Protein AF-A0A644YPQ9-F1 (afdb_monomer_lite)

InterPro domains:
  IPR017850 Alkaline-phosphatase-like, core domain superfamily [SSF53649] (5-82)

Secondary structure (DSSP, 8-state):
-TTT-TT--EEEE-SS--SS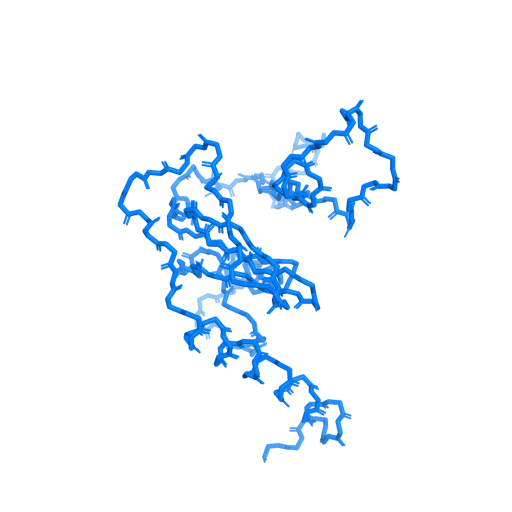-SSSS--HHHHH---EEEESTT--TTSS-TT-B--GGGHHHHHHHHHSPTT-----SS--GGGT-BEEE-SSEEEESSEEEESSSS-EEE-TT--TT-PPPPHHHHHHHHHHHHHHHHHHHHHTT--

Foldseek 3Di:
DCVVPQADKDWDKDPWFDPDDPDPDDDPCSGTDIDTDIDHPPDDPPQQPLFFDEDPQQVVQQVCVVPPDPPDDDDGLFHHSSVNHAWYDDPFWIDGSFWIDGLVDPDIDGDPPRDPPDDDDDNVVVVVSVCSSVVVVVCCVVPPPDD

Sequence (147 aa):
MQKKYPDSLFAITGDHADRVNIEPNPSLFERYAVPFILYGKGITKSLIPDSAAGTHLSITPTLIELIAPKDFEYYSLSASLTRGHDMGANHELWITAGSIGKLDTPASEQLPDSKTSYSAPGRETIQQYIDSIRALSWWRIKNGQSI

pLDDT: mean 91.4, std 6.48, range [59.25, 98.19]

Organism: NCBI:txid1076179

Structure (mmCIF, N/CA/C/O backbone):
data_AF-A0A644YPQ9-F1
#
_entry.id   AF-A0A644YPQ9-F1
#
loop_
_atom_site.group_PDB
_atom_site.id
_atom_site.type_symbol
_atom_site.label_atom_id
_atom_site.label_alt_id
_atom_site.label_comp_id
_atom_site.label_asym_id
_atom_site.label_entity_id
_atom_site.label_seq_id
_atom_site.pdbx_PDB_ins_code
_atom_site.Cartn_x
_atom_site.Cartn_y
_atom_site.Cartn_z
_atom_site.occupancy
_atom_site.B_iso_or_equiv
_atom_site.auth_seq_id
_atom_site.auth_comp_id
_atom_site.auth_asym_id
_atom_site.auth_atom_id
_atom_site.pdbx_PDB_model_num
ATOM 1 N N . MET A 1 1 ? -4.895 19.248 15.847 1.00 81.88 1 MET A N 1
ATOM 2 C CA . MET A 1 1 ? -5.847 18.170 15.496 1.00 81.88 1 MET A CA 1
ATOM 3 C C . MET A 1 1 ? -5.911 17.082 16.555 1.00 81.88 1 MET A C 1
ATOM 5 O O . MET A 1 1 ? -6.963 16.953 17.157 1.00 81.88 1 MET A O 1
ATOM 9 N N . GLN A 1 2 ? -4.814 16.392 16.882 1.00 84.75 2 GLN A N 1
ATOM 10 C CA . GLN A 1 2 ? -4.813 15.334 17.908 1.00 84.75 2 GLN A CA 1
ATOM 11 C C . GLN A 1 2 ? -5.414 15.751 19.263 1.00 84.75 2 GLN A C 1
ATOM 13 O O . GLN A 1 2 ? -6.276 15.062 19.780 1.00 84.75 2 GLN A O 1
ATOM 18 N N . LYS A 1 3 ? -5.037 16.917 19.815 1.00 90.31 3 LYS A N 1
ATOM 19 C CA . LYS A 1 3 ? -5.611 17.411 21.087 1.00 90.31 3 LYS A CA 1
ATOM 20 C C . LYS A 1 3 ? -7.137 17.583 21.052 1.00 90.31 3 LYS A C 1
ATOM 22 O O . LYS A 1 3 ? -7.778 17.489 22.086 1.00 90.31 3 LYS A O 1
ATOM 27 N N . LYS A 1 4 ? -7.703 17.867 19.872 1.00 95.69 4 LYS A N 1
ATOM 28 C CA . LYS A 1 4 ? -9.148 18.048 19.672 1.00 95.69 4 LYS A CA 1
ATOM 29 C C . LYS A 1 4 ? -9.865 16.710 19.462 1.00 95.69 4 LYS A C 1
ATOM 31 O O . LYS A 1 4 ? -11.033 16.600 19.807 1.00 95.69 4 LYS A O 1
ATOM 36 N N . TYR A 1 5 ? -9.162 15.719 18.914 1.00 95.00 5 TYR A N 1
ATOM 37 C CA . TYR A 1 5 ? -9.690 14.394 18.596 1.00 95.00 5 TYR A CA 1
ATOM 38 C C . TYR A 1 5 ? -8.718 13.306 19.088 1.00 95.00 5 TYR A C 1
ATOM 40 O O . TYR A 1 5 ? -7.999 12.707 18.284 1.00 95.00 5 TYR A O 1
ATOM 48 N N . PRO A 1 6 ? -8.630 13.092 20.413 1.00 93.69 6 PRO A N 1
ATOM 49 C CA . PRO A 1 6 ? -7.614 12.223 21.009 1.00 93.69 6 PRO A CA 1
ATOM 50 C C . PRO A 1 6 ? -7.802 10.735 20.677 1.00 93.69 6 PRO A C 1
ATOM 52 O O . PRO A 1 6 ? -6.823 9.991 20.680 1.00 93.69 6 PRO A O 1
ATOM 55 N N . ASP A 1 7 ? -9.029 10.318 20.355 1.00 93.75 7 ASP A N 1
ATOM 56 C CA . ASP A 1 7 ? -9.370 8.932 20.011 1.00 93.75 7 ASP A CA 1
ATOM 57 C C . ASP A 1 7 ? -9.504 8.698 18.494 1.00 93.75 7 ASP A C 1
ATOM 59 O O . ASP A 1 7 ? -9.920 7.626 18.064 1.00 93.75 7 ASP A O 1
ATOM 63 N N . SER A 1 8 ? -9.154 9.682 17.656 1.00 95.19 8 SER A N 1
ATOM 64 C CA . SER A 1 8 ? -9.175 9.510 16.200 1.00 95.19 8 SER A CA 1
ATOM 65 C C . SER A 1 8 ? -7.888 8.878 15.670 1.00 95.19 8 SER A C 1
ATOM 67 O O . SER A 1 8 ? -6.780 9.239 16.075 1.00 95.19 8 SER A O 1
ATOM 69 N N . LEU A 1 9 ? -8.052 7.987 14.690 1.00 95.69 9 LEU A N 1
ATOM 70 C CA . LEU A 1 9 ? -6.995 7.583 13.772 1.00 95.69 9 LEU A CA 1
ATOM 71 C C . LEU A 1 9 ? -6.885 8.623 12.652 1.00 95.69 9 LEU A C 1
ATOM 73 O O . LEU A 1 9 ? -7.870 8.947 11.991 1.00 95.69 9 LEU A O 1
ATOM 77 N N . PHE A 1 10 ? -5.680 9.128 12.428 1.00 96.12 10 PHE A N 1
ATOM 78 C CA . PHE A 1 10 ? -5.341 9.980 11.299 1.00 96.12 10 PHE A CA 1
ATOM 79 C C . PHE A 1 10 ? -4.560 9.148 10.283 1.00 96.12 10 PHE A C 1
ATOM 81 O O . PHE A 1 10 ? -3.514 8.587 10.609 1.00 96.12 10 PHE A O 1
ATOM 88 N N . ALA A 1 11 ? -5.069 9.095 9.056 1.00 96.62 11 ALA A N 1
ATOM 89 C CA . ALA A 1 11 ? -4.391 8.520 7.905 1.00 96.62 11 ALA A CA 1
ATOM 90 C C . ALA A 1 11 ? -4.168 9.636 6.886 1.00 96.62 11 ALA A C 1
ATOM 92 O O . ALA A 1 11 ? -5.121 10.288 6.458 1.00 96.62 11 ALA A O 1
ATOM 93 N N . ILE A 1 12 ? -2.909 9.901 6.555 1.00 97.00 12 ILE A N 1
ATOM 94 C CA . ILE A 1 12 ? -2.509 11.015 5.694 1.00 97.00 12 ILE A CA 1
ATOM 95 C C . ILE A 1 12 ? -1.760 10.430 4.508 1.00 97.00 12 ILE A C 1
ATOM 97 O O . ILE A 1 12 ? -0.799 9.684 4.693 1.00 97.00 12 ILE A O 1
ATOM 101 N N . THR A 1 13 ? -2.193 10.765 3.298 1.00 97.62 13 THR A N 1
ATOM 102 C CA . THR A 1 13 ? -1.526 10.331 2.074 1.00 97.62 13 THR A CA 1
ATOM 103 C C . THR A 1 13 ? -1.633 11.378 0.977 1.00 97.62 13 THR A C 1
ATOM 105 O O . THR A 1 13 ? -2.531 12.219 1.021 1.00 97.62 13 THR A O 1
ATOM 108 N N . GLY A 1 14 ? -0.707 11.334 0.020 1.00 95.81 14 GLY A N 1
ATOM 109 C CA . GLY A 1 14 ? -0.882 12.015 -1.263 1.00 95.81 14 GLY A CA 1
ATOM 110 C C . GLY A 1 14 ? -1.812 11.204 -2.163 1.00 95.81 14 GLY A C 1
ATOM 111 O O . GLY A 1 14 ? -1.849 9.978 -2.075 1.00 95.81 14 GLY A O 1
ATOM 112 N N . ASP A 1 15 ? -2.573 11.866 -3.024 1.00 93.94 15 ASP A N 1
ATOM 113 C CA . ASP A 1 15 ? -3.432 11.208 -4.011 1.00 93.94 15 ASP A CA 1
ATOM 114 C C . ASP A 1 15 ? -2.625 10.706 -5.214 1.00 93.94 15 ASP A C 1
ATOM 116 O O . ASP A 1 15 ? -2.808 9.569 -5.652 1.00 93.94 15 ASP A O 1
ATOM 120 N N . HIS A 1 16 ? -1.690 11.515 -5.709 1.00 93.06 16 HIS A N 1
ATOM 121 C CA . HIS A 1 16 ? -0.769 11.151 -6.779 1.00 93.06 16 HIS A CA 1
ATOM 122 C C . HIS A 1 16 ? 0.531 11.969 -6.725 1.00 93.06 16 HIS A C 1
ATOM 124 O O . HIS A 1 16 ? 0.638 12.969 -6.017 1.00 93.06 16 HIS A O 1
ATOM 130 N N . ALA A 1 17 ? 1.527 11.544 -7.504 1.00 89.06 17 ALA A N 1
ATOM 131 C CA . ALA A 1 17 ? 2.736 12.324 -7.740 1.00 89.06 17 ALA A CA 1
ATOM 132 C C . ALA A 1 17 ? 2.453 13.610 -8.530 1.00 89.06 17 ALA A C 1
ATOM 134 O O . ALA A 1 17 ? 1.513 13.665 -9.330 1.00 89.06 17 ALA A O 1
ATOM 135 N N . ASP A 1 18 ? 3.277 14.636 -8.330 1.00 82.31 18 ASP A N 1
ATOM 136 C CA . ASP A 1 18 ? 3.188 15.869 -9.112 1.00 82.31 18 ASP A CA 1
ATOM 137 C C . ASP A 1 18 ? 3.610 15.631 -10.578 1.00 82.31 18 ASP A C 1
ATOM 139 O O . ASP A 1 18 ? 4.251 14.640 -10.935 1.00 82.31 18 ASP A O 1
ATOM 143 N N . ARG A 1 19 ? 3.226 16.551 -11.460 1.00 80.69 19 ARG A N 1
ATOM 144 C CA . ARG A 1 19 ? 3.555 16.543 -12.889 1.00 80.69 19 ARG A CA 1
ATOM 145 C C . ARG A 1 19 ? 4.883 17.232 -13.196 1.00 80.69 19 ARG A C 1
ATOM 147 O O . ARG A 1 19 ? 5.322 17.189 -14.345 1.00 80.69 19 ARG A O 1
ATOM 154 N N . VAL A 1 20 ? 5.499 17.874 -12.204 1.00 84.06 20 VAL A N 1
ATOM 155 C CA . VAL A 1 20 ? 6.772 18.588 -12.331 1.00 84.06 20 VAL A CA 1
ATOM 156 C C . VAL A 1 20 ? 7.823 17.893 -11.479 1.00 84.06 20 VAL A C 1
ATOM 158 O O . VAL A 1 20 ? 7.608 17.642 -10.297 1.00 84.06 20 VAL A O 1
ATOM 161 N N . ASN A 1 21 ? 8.976 17.603 -12.077 1.00 84.06 21 ASN A N 1
ATOM 162 C CA . ASN A 1 21 ? 10.114 17.091 -11.329 1.00 84.06 21 ASN A CA 1
ATOM 163 C C . ASN A 1 21 ? 10.930 18.270 -10.778 1.00 84.06 21 ASN A C 1
ATOM 165 O O . ASN A 1 21 ? 11.191 19.230 -11.504 1.00 84.06 21 ASN A O 1
ATOM 169 N N . ILE A 1 22 ? 11.349 18.182 -9.513 1.00 83.38 22 ILE A N 1
ATOM 170 C CA . ILE A 1 22 ? 12.298 19.137 -8.918 1.00 83.38 22 ILE A CA 1
ATOM 171 C C . ILE A 1 22 ? 13.694 18.918 -9.522 1.00 83.38 22 ILE A C 1
ATOM 173 O O . ILE A 1 22 ? 14.339 19.868 -9.955 1.00 83.38 22 ILE A O 1
ATOM 177 N N . GLU A 1 23 ? 14.122 17.656 -9.597 1.00 87.50 23 GLU A N 1
ATOM 178 C CA . GLU A 1 23 ? 15.367 17.235 -10.245 1.00 87.50 23 GLU A CA 1
ATOM 179 C C . GLU A 1 23 ? 15.130 16.858 -11.719 1.00 87.50 23 GLU A C 1
ATOM 181 O O . GLU A 1 23 ? 14.049 16.369 -12.054 1.00 87.50 23 GLU A O 1
ATOM 186 N N . PRO A 1 24 ? 16.112 17.009 -12.628 1.00 88.56 24 PRO A N 1
ATOM 187 C CA . PRO A 1 24 ? 15.931 16.649 -14.037 1.00 88.56 24 PRO A CA 1
ATOM 188 C C . PRO A 1 24 ? 15.624 15.161 -14.262 1.00 88.56 24 PRO A C 1
ATOM 190 O O . PRO A 1 24 ? 14.820 14.822 -15.128 1.00 88.56 24 PRO A O 1
ATOM 193 N N . ASN A 1 25 ? 16.255 14.280 -13.478 1.00 89.94 25 ASN A N 1
ATOM 194 C CA . ASN A 1 25 ? 16.142 12.825 -13.595 1.00 89.94 25 ASN A CA 1
ATOM 195 C C . ASN A 1 25 ? 15.978 12.189 -12.201 1.00 89.94 25 ASN A C 1
ATOM 197 O O . ASN A 1 25 ? 16.936 11.604 -11.694 1.00 89.94 25 ASN A O 1
ATOM 201 N N . PRO A 1 26 ? 14.811 12.341 -11.549 1.00 92.31 26 PRO A N 1
ATOM 202 C CA . PRO A 1 26 ? 14.564 11.715 -10.254 1.00 92.31 26 PRO A CA 1
ATOM 203 C C . PRO A 1 26 ? 14.465 10.193 -10.405 1.00 92.31 26 PRO A C 1
ATOM 205 O O . PRO A 1 26 ? 14.048 9.695 -11.458 1.00 92.31 26 PRO A O 1
ATOM 208 N N . SER A 1 27 ? 14.781 9.462 -9.337 1.00 93.06 27 SER A N 1
ATOM 209 C CA . SER A 1 27 ? 14.470 8.029 -9.256 1.00 93.06 27 SER A CA 1
ATOM 210 C C . SER A 1 27 ? 12.959 7.784 -9.355 1.00 93.06 27 SER A C 1
ATOM 212 O O . SER A 1 27 ? 12.139 8.672 -9.090 1.00 93.06 27 SER A O 1
ATOM 214 N N . LEU A 1 28 ? 12.552 6.560 -9.694 1.00 93.88 28 LEU A N 1
ATOM 215 C CA . LEU A 1 28 ? 11.144 6.157 -9.686 1.00 93.88 28 LEU A CA 1
ATOM 216 C C . LEU A 1 28 ? 10.503 6.387 -8.314 1.00 93.88 28 LEU A C 1
ATOM 218 O O . LEU A 1 28 ? 9.353 6.818 -8.246 1.00 93.88 28 LEU A O 1
ATOM 222 N N . PHE A 1 29 ? 11.231 6.120 -7.226 1.00 93.56 29 PHE A N 1
ATOM 223 C CA . PHE A 1 29 ? 10.705 6.316 -5.878 1.00 93.56 29 PHE A CA 1
ATOM 224 C C . PHE A 1 29 ? 10.452 7.797 -5.587 1.00 93.56 29 PHE A C 1
ATOM 226 O O . PHE A 1 29 ? 9.342 8.155 -5.206 1.00 93.56 29 PHE A O 1
ATOM 233 N N . GLU A 1 30 ? 11.431 8.666 -5.840 1.00 92.06 30 GLU A N 1
ATOM 234 C CA . GLU A 1 30 ? 11.281 10.116 -5.643 1.00 92.06 30 GLU A CA 1
ATOM 235 C C . GLU A 1 30 ? 10.191 10.711 -6.534 1.00 92.06 30 GLU A C 1
ATOM 237 O O . GLU A 1 30 ? 9.502 11.648 -6.133 1.00 92.06 30 GLU A O 1
ATOM 242 N N . ARG A 1 31 ? 10.026 10.169 -7.744 1.00 92.19 31 ARG A N 1
ATOM 243 C CA . ARG A 1 31 ? 9.052 10.671 -8.706 1.00 92.19 31 ARG A CA 1
ATOM 244 C C . ARG A 1 31 ? 7.627 10.244 -8.399 1.00 92.19 31 ARG A C 1
ATOM 246 O O . ARG A 1 31 ? 6.722 11.031 -8.639 1.00 92.19 31 ARG A O 1
ATOM 253 N N . TYR A 1 32 ? 7.410 9.006 -7.960 1.00 92.88 32 TYR A N 1
ATOM 254 C CA . TYR A 1 32 ? 6.072 8.407 -7.943 1.00 92.88 32 TYR A CA 1
ATOM 255 C C . TYR A 1 32 ? 5.553 8.032 -6.556 1.00 92.88 32 TYR A C 1
ATOM 257 O O . TYR A 1 32 ? 4.340 7.859 -6.402 1.00 92.88 32 TYR A O 1
ATOM 265 N N . ALA A 1 33 ? 6.422 7.876 -5.556 1.00 93.06 33 ALA A N 1
ATOM 266 C CA . ALA A 1 33 ? 5.972 7.528 -4.219 1.00 93.06 33 ALA A CA 1
ATOM 267 C C . ALA A 1 33 ? 5.241 8.708 -3.570 1.00 93.06 33 ALA A C 1
ATOM 269 O O . ALA A 1 33 ? 5.653 9.863 -3.658 1.00 93.06 33 ALA A O 1
ATOM 270 N N . VAL A 1 34 ? 4.158 8.395 -2.867 1.00 94.56 34 VAL A N 1
ATOM 271 C CA . VAL A 1 34 ? 3.440 9.338 -2.010 1.00 94.56 34 VAL A CA 1
ATOM 272 C C . VAL A 1 34 ? 3.546 8.862 -0.566 1.00 94.56 34 VAL A C 1
ATOM 274 O O . VAL A 1 34 ? 3.586 7.651 -0.323 1.00 94.56 34 VAL A O 1
ATOM 277 N N . PRO A 1 35 ? 3.590 9.771 0.420 1.00 94.56 35 PRO A N 1
ATOM 278 C CA . PRO A 1 35 ? 3.642 9.359 1.813 1.00 94.56 35 PRO A CA 1
ATOM 279 C C . PRO A 1 35 ? 2.359 8.615 2.194 1.00 94.56 35 PRO A C 1
ATOM 281 O O . PRO A 1 35 ? 1.272 8.943 1.719 1.00 94.56 35 PRO A O 1
ATOM 284 N N . PHE A 1 36 ? 2.472 7.656 3.108 1.00 96.31 36 PHE A N 1
ATOM 285 C CA . PHE A 1 36 ? 1.340 7.120 3.856 1.00 96.31 36 PHE A CA 1
ATOM 286 C C . PHE A 1 36 ? 1.695 7.134 5.339 1.00 96.31 36 PHE A C 1
ATOM 288 O O . PHE A 1 36 ? 2.565 6.395 5.794 1.00 96.31 36 PHE A O 1
ATOM 295 N N . ILE A 1 37 ? 1.057 8.030 6.086 1.00 96.50 37 ILE A N 1
ATOM 296 C CA . ILE A 1 37 ? 1.357 8.279 7.495 1.00 96.50 37 ILE A CA 1
ATOM 297 C C . ILE A 1 37 ? 0.135 7.894 8.319 1.00 96.50 37 ILE A C 1
ATOM 299 O O . ILE A 1 37 ? -0.949 8.454 8.139 1.00 96.50 37 ILE A O 1
ATOM 303 N N . LEU A 1 38 ? 0.336 6.970 9.258 1.00 96.81 38 LEU A N 1
ATOM 304 C CA . LEU A 1 38 ? -0.631 6.634 10.295 1.00 96.81 38 LEU A CA 1
ATOM 305 C C . LEU A 1 38 ? -0.246 7.318 11.600 1.00 96.81 38 LEU A C 1
ATOM 307 O O . LEU A 1 38 ? 0.905 7.268 12.037 1.00 96.81 38 LEU A O 1
ATOM 311 N N . TYR A 1 39 ? -1.224 7.943 12.243 1.00 95.62 39 TYR A N 1
ATOM 312 C CA . TYR A 1 39 ? -1.016 8.636 13.501 1.00 95.62 39 TYR A CA 1
ATOM 313 C C . TYR A 1 39 ? -2.254 8.549 14.386 1.00 95.62 39 TYR A C 1
ATOM 315 O O . TYR A 1 39 ? -3.372 8.761 13.930 1.00 95.62 39 TYR A O 1
ATOM 323 N N . GLY A 1 40 ? -2.068 8.271 15.672 1.00 94.62 40 GLY A N 1
ATOM 324 C CA . GLY A 1 40 ? -3.173 8.154 16.617 1.00 94.62 40 GLY A CA 1
ATOM 325 C C . GLY A 1 40 ? -2.797 7.325 17.835 1.00 94.62 40 GLY A C 1
ATOM 326 O O . GLY A 1 40 ? -1.671 6.838 17.964 1.00 94.62 40 GLY A O 1
ATOM 327 N N . LYS A 1 41 ? -3.752 7.169 18.747 1.00 92.62 41 LYS A N 1
ATOM 328 C CA . LYS A 1 41 ? -3.607 6.308 19.923 1.00 92.62 41 LYS A CA 1
ATOM 329 C C . LYS A 1 41 ? -3.414 4.851 19.485 1.00 92.62 41 LYS A C 1
ATOM 331 O O . LYS A 1 41 ? -4.159 4.359 18.650 1.00 92.62 41 LYS A O 1
ATOM 336 N N . GLY A 1 42 ? -2.416 4.172 20.050 1.00 92.25 42 GLY A N 1
ATOM 337 C CA . GLY A 1 42 ? -2.115 2.766 19.741 1.00 92.25 42 GLY A CA 1
ATOM 338 C C . GLY A 1 42 ? -1.280 2.533 18.476 1.00 92.25 42 GLY A C 1
ATOM 339 O O . GLY A 1 42 ? -0.837 1.411 18.258 1.00 92.25 42 GLY A O 1
ATOM 340 N N . ILE A 1 43 ? -0.999 3.569 17.677 1.00 96.06 43 ILE A N 1
ATOM 341 C CA . ILE A 1 43 ? -0.106 3.454 16.519 1.00 96.06 43 ILE A CA 1
ATOM 342 C C . ILE A 1 43 ? 1.351 3.452 16.992 1.00 96.06 43 ILE A C 1
ATOM 344 O O . ILE A 1 43 ? 1.803 4.387 17.655 1.00 96.06 43 ILE A O 1
ATOM 348 N N . THR A 1 44 ? 2.095 2.402 16.644 1.00 96.12 44 THR A N 1
ATOM 349 C CA . THR A 1 44 ? 3.517 2.235 16.978 1.00 96.12 44 THR A CA 1
ATOM 350 C C . THR A 1 44 ? 4.359 2.110 15.710 1.00 96.12 44 THR A C 1
ATOM 352 O O . THR A 1 44 ? 3.851 1.779 14.642 1.00 96.12 44 THR A O 1
ATOM 355 N N . LYS A 1 45 ? 5.673 2.349 15.816 1.00 91.50 45 LYS A N 1
ATOM 356 C CA . LYS A 1 45 ? 6.592 2.231 14.669 1.00 91.50 45 LYS A CA 1
ATOM 357 C C . LYS A 1 45 ? 6.654 0.818 14.082 1.00 91.50 45 LYS A C 1
ATOM 359 O O . LYS A 1 45 ? 6.924 0.678 12.904 1.00 91.50 45 LYS A O 1
ATOM 364 N N . SER A 1 46 ? 6.401 -0.207 14.895 1.00 94.06 46 SER A N 1
ATOM 365 C CA . SER A 1 46 ? 6.434 -1.614 14.483 1.00 94.06 46 SER A CA 1
ATOM 366 C C . SER A 1 46 ? 5.096 -2.124 13.943 1.00 94.06 46 SER A C 1
ATOM 368 O O . SER A 1 46 ? 4.969 -3.316 13.681 1.00 94.06 46 SER A O 1
ATOM 370 N N . LEU A 1 47 ? 4.074 -1.264 13.862 1.00 95.56 47 LEU A N 1
ATOM 371 C CA . LEU A 1 47 ? 2.726 -1.646 13.438 1.00 95.56 47 LEU A CA 1
ATOM 372 C C . LEU A 1 47 ? 2.690 -2.112 11.978 1.00 95.56 47 LEU A C 1
ATOM 374 O O . LEU A 1 47 ? 1.948 -3.029 11.638 1.00 95.56 47 LEU A O 1
ATOM 378 N N . ILE A 1 48 ? 3.485 -1.462 11.129 1.00 95.31 48 ILE A N 1
ATOM 379 C CA . ILE A 1 48 ? 3.733 -1.876 9.752 1.00 95.31 48 ILE A CA 1
ATOM 380 C C . ILE A 1 48 ? 5.141 -2.485 9.727 1.00 95.31 48 ILE A C 1
ATOM 382 O O . ILE A 1 48 ? 6.083 -1.794 10.119 1.00 95.31 48 ILE A O 1
ATOM 386 N N . PRO A 1 49 ? 5.308 -3.754 9.318 1.00 93.62 49 PRO A N 1
ATOM 387 C CA . PRO A 1 49 ? 6.627 -4.368 9.205 1.00 93.62 49 PRO A CA 1
ATOM 388 C C . PRO A 1 49 ? 7.511 -3.651 8.178 1.00 93.62 49 PRO A C 1
ATOM 390 O O . PRO A 1 49 ? 7.022 -3.232 7.135 1.00 93.62 49 PRO A O 1
ATOM 393 N N . ASP A 1 50 ? 8.827 -3.613 8.406 1.00 91.25 50 ASP A N 1
ATOM 394 C CA . ASP A 1 50 ? 9.794 -3.024 7.458 1.00 91.25 50 ASP A CA 1
ATOM 395 C C . ASP A 1 50 ? 9.806 -3.719 6.083 1.00 91.25 50 ASP A C 1
ATOM 397 O O . ASP A 1 50 ? 10.275 -3.151 5.102 1.00 91.25 50 ASP A O 1
ATOM 401 N N . SER A 1 51 ? 9.316 -4.961 6.008 1.00 91.31 51 SER A N 1
ATOM 402 C CA . SER A 1 51 ? 9.162 -5.704 4.754 1.00 91.31 51 SER A CA 1
ATOM 403 C C . SER A 1 51 ? 7.902 -5.329 3.978 1.00 91.31 51 SER A C 1
ATOM 405 O O . SER A 1 51 ? 7.699 -5.849 2.883 1.00 91.31 51 SER A O 1
ATOM 407 N N . ALA A 1 52 ? 7.028 -4.496 4.547 1.00 94.38 52 ALA A N 1
ATOM 408 C CA . ALA A 1 52 ? 5.758 -4.184 3.930 1.00 94.38 52 ALA A CA 1
ATOM 409 C C . ALA A 1 52 ? 5.913 -3.165 2.795 1.00 94.38 52 ALA A C 1
ATOM 411 O O . ALA A 1 52 ? 6.639 -2.179 2.904 1.00 94.38 52 ALA A O 1
ATOM 412 N N . ALA A 1 53 ? 5.168 -3.381 1.719 1.00 94.75 53 ALA A N 1
ATOM 413 C CA . ALA A 1 53 ? 5.028 -2.464 0.603 1.00 94.75 53 ALA A CA 1
ATOM 414 C C . ALA A 1 53 ? 3.633 -2.605 -0.007 1.00 94.75 53 ALA A C 1
ATOM 416 O O . ALA A 1 53 ? 3.027 -3.675 0.006 1.00 94.75 53 ALA A O 1
ATOM 417 N N . GLY A 1 54 ? 3.111 -1.514 -0.557 1.00 95.31 54 GLY A N 1
ATOM 418 C CA . GLY A 1 54 ? 1.764 -1.501 -1.106 1.00 95.31 54 GLY A CA 1
ATOM 419 C C . GLY A 1 54 ? 1.469 -0.254 -1.921 1.00 95.31 54 GLY A C 1
ATOM 420 O O . GLY A 1 54 ? 2.352 0.549 -2.219 1.00 95.31 54 GLY A O 1
ATOM 421 N N . THR A 1 55 ? 0.201 -0.105 -2.286 1.00 95.56 55 THR A N 1
ATOM 422 C CA . THR A 1 55 ? -0.333 1.065 -3.000 1.00 95.56 55 THR A CA 1
ATOM 423 C C . THR A 1 55 ? -1.534 1.625 -2.240 1.00 95.56 55 THR A C 1
ATOM 425 O O . THR A 1 55 ? -1.866 1.154 -1.150 1.00 95.56 55 THR A O 1
ATOM 428 N N . HIS A 1 56 ? -2.259 2.585 -2.820 1.00 96.06 56 HIS A N 1
ATOM 429 C CA . HIS A 1 56 ? -3.546 3.022 -2.266 1.00 96.06 56 HIS A CA 1
ATOM 430 C C . HIS A 1 56 ? -4.547 1.873 -2.065 1.00 96.06 56 HIS A C 1
ATOM 432 O O . HIS A 1 56 ? -5.381 1.958 -1.165 1.00 96.06 56 HIS A O 1
ATOM 438 N N . LEU A 1 57 ? -4.442 0.772 -2.825 1.00 95.31 57 LEU A N 1
ATOM 439 C CA . LEU A 1 57 ? -5.282 -0.418 -2.625 1.00 95.31 57 LEU A CA 1
ATOM 440 C C . LEU A 1 57 ? -5.084 -1.053 -1.243 1.00 95.31 57 LEU A C 1
ATOM 442 O O . LEU A 1 57 ? -6.009 -1.667 -0.716 1.00 95.31 57 LEU A O 1
ATOM 446 N N . SER A 1 58 ? -3.904 -0.888 -0.650 1.00 97.00 58 SER A N 1
ATOM 447 C CA . SER A 1 58 ? -3.552 -1.431 0.662 1.00 97.00 58 SER A CA 1
ATOM 448 C C . SER A 1 58 ? -4.031 -0.540 1.815 1.00 97.00 58 SER A C 1
ATOM 450 O O . SER A 1 58 ? -4.061 -0.989 2.959 1.00 97.00 58 SER A O 1
ATOM 452 N N . ILE A 1 59 ? -4.443 0.709 1.557 1.00 97.62 59 ILE A N 1
ATOM 453 C CA . ILE A 1 59 ? -4.864 1.650 2.610 1.00 97.62 59 ILE A CA 1
ATOM 454 C C . ILE A 1 59 ? -6.165 1.185 3.262 1.00 97.62 59 ILE A C 1
ATOM 456 O O . ILE A 1 59 ? -6.213 1.009 4.474 1.00 97.62 59 ILE A O 1
ATOM 460 N N . THR A 1 60 ? -7.210 0.934 2.476 1.00 97.06 60 THR A N 1
ATOM 461 C CA . THR A 1 60 ? -8.516 0.495 2.995 1.00 97.06 60 THR A CA 1
ATOM 462 C C . THR A 1 60 ? -8.437 -0.767 3.863 1.00 97.06 60 THR A C 1
ATOM 464 O O . THR A 1 60 ? -8.901 -0.705 5.002 1.00 97.06 60 THR A O 1
ATOM 467 N N . PRO A 1 61 ? -7.835 -1.891 3.415 1.00 97.81 61 PRO A N 1
ATOM 468 C CA . PRO A 1 61 ? -7.706 -3.074 4.264 1.00 97.81 61 PRO A CA 1
ATOM 469 C C . PRO A 1 61 ? -6.859 -2.795 5.512 1.00 97.81 61 PRO A C 1
ATOM 471 O O . PRO A 1 61 ? -7.163 -3.331 6.569 1.00 97.81 61 PRO A O 1
ATOM 474 N N . THR A 1 62 ? -5.856 -1.914 5.430 1.00 98.19 62 THR A N 1
ATOM 475 C CA . THR A 1 62 ? -5.079 -1.483 6.603 1.00 98.19 62 THR A CA 1
ATOM 476 C C . THR A 1 62 ? -5.936 -0.740 7.620 1.00 98.19 62 THR A C 1
ATOM 478 O O . THR A 1 62 ? -5.845 -1.010 8.812 1.00 98.19 62 THR A O 1
ATOM 481 N N . LEU A 1 63 ? -6.795 0.176 7.173 1.00 97.81 63 LEU A N 1
ATOM 482 C CA . LEU A 1 63 ? -7.688 0.902 8.073 1.00 97.81 63 LEU A CA 1
ATOM 483 C C . LEU A 1 63 ? -8.718 -0.028 8.713 1.00 97.81 63 LEU A C 1
ATOM 485 O O . LEU A 1 63 ? -8.943 0.089 9.913 1.00 97.81 63 LEU A O 1
ATOM 489 N N . ILE A 1 64 ? -9.292 -0.964 7.949 1.00 97.75 64 ILE A N 1
ATOM 490 C CA . ILE A 1 64 ? -10.226 -1.968 8.479 1.00 97.75 64 ILE A CA 1
ATOM 491 C C . ILE A 1 64 ? -9.548 -2.789 9.579 1.00 97.75 64 ILE A C 1
ATOM 493 O O . ILE A 1 64 ? -10.084 -2.860 10.678 1.00 97.75 64 ILE A O 1
ATOM 497 N N . GLU A 1 65 ? -8.344 -3.316 9.340 1.00 96.62 65 GLU A N 1
ATOM 498 C CA . GLU A 1 65 ? -7.590 -4.082 10.347 1.00 96.62 65 GLU A CA 1
ATOM 499 C C . GLU A 1 65 ? -7.328 -3.313 11.648 1.00 96.62 65 GLU A C 1
ATOM 501 O O . GLU A 1 65 ? -7.200 -3.919 12.708 1.00 96.62 65 GLU A O 1
ATOM 506 N N . LEU A 1 66 ? -7.224 -1.984 11.581 1.00 96.44 66 LEU A N 1
ATOM 507 C CA . LEU A 1 66 ? -6.931 -1.149 12.745 1.00 96.44 66 LEU A CA 1
ATOM 508 C C . LEU A 1 66 ? -8.168 -0.762 13.554 1.00 96.44 66 LEU A C 1
ATOM 510 O O . LEU A 1 66 ? -8.038 -0.486 14.747 1.00 96.44 66 LEU A O 1
ATOM 514 N N . ILE A 1 67 ? -9.337 -0.677 12.917 1.00 95.50 67 ILE A N 1
ATOM 515 C CA . ILE A 1 67 ? -10.544 -0.109 13.541 1.00 95.50 67 ILE A CA 1
ATOM 516 C C . ILE A 1 67 ? -11.680 -1.115 13.698 1.00 95.50 67 ILE A C 1
ATOM 518 O O . ILE A 1 67 ? -12.604 -0.865 14.474 1.00 95.50 67 ILE A O 1
ATOM 522 N N . ALA A 1 68 ? -11.662 -2.210 12.939 1.00 96.81 68 ALA A N 1
ATOM 523 C CA . ALA A 1 68 ? -12.728 -3.190 12.977 1.00 96.81 68 ALA A CA 1
ATOM 524 C C . ALA A 1 68 ? -12.677 -4.006 14.279 1.00 96.81 68 ALA A C 1
ATOM 526 O O . ALA A 1 68 ? -11.603 -4.219 14.849 1.00 96.81 68 ALA A O 1
ATOM 527 N N . PRO A 1 69 ? -13.833 -4.489 14.767 1.00 96.94 69 PRO A N 1
ATOM 528 C CA . PRO A 1 69 ? -13.862 -5.443 15.861 1.00 96.94 69 PRO A CA 1
ATOM 529 C C . PRO A 1 69 ? -13.047 -6.693 15.525 1.00 96.94 69 PRO A C 1
ATOM 531 O O . PRO A 1 69 ? -12.903 -7.075 14.362 1.00 96.94 69 PRO A O 1
ATOM 534 N N . LYS A 1 70 ? -12.562 -7.370 16.567 1.00 95.12 70 LYS A N 1
ATOM 535 C CA . LYS A 1 70 ? -11.965 -8.695 16.417 1.00 95.12 70 LYS A CA 1
ATOM 536 C C . LYS A 1 70 ? -12.932 -9.617 15.655 1.00 95.12 70 LY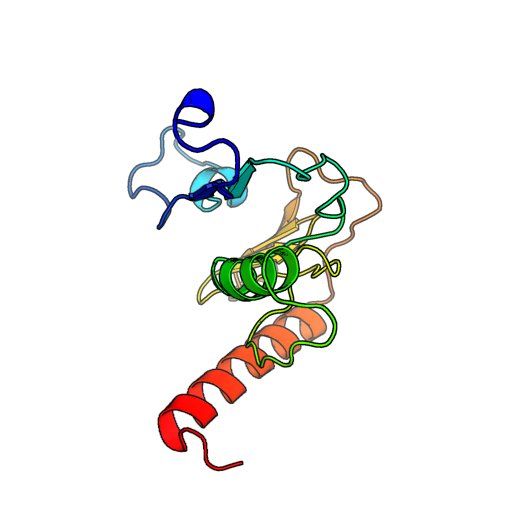S A C 1
ATOM 538 O O . LYS A 1 70 ? -14.135 -9.570 15.897 1.00 95.12 70 LYS A O 1
ATOM 543 N N . ASP A 1 71 ? -12.379 -10.435 14.761 1.00 96.00 71 ASP A N 1
ATOM 544 C CA . ASP A 1 71 ? -13.103 -11.414 13.938 1.00 96.00 71 ASP A CA 1
ATOM 545 C C . ASP A 1 71 ? -14.039 -10.795 12.869 1.00 96.00 71 ASP A C 1
ATOM 547 O O . ASP A 1 71 ? -14.894 -11.480 12.316 1.00 96.00 71 ASP A O 1
ATOM 551 N N . PHE A 1 72 ? -13.870 -9.508 12.529 1.00 97.69 72 PHE A N 1
ATOM 552 C CA . PHE A 1 72 ? -14.571 -8.878 11.405 1.00 97.69 72 PHE A CA 1
ATOM 553 C C . PHE A 1 72 ? -14.077 -9.405 10.047 1.00 97.69 72 PHE A C 1
ATOM 555 O O . PHE A 1 72 ? -12.885 -9.350 9.739 1.00 97.69 72 PHE A O 1
ATOM 562 N N . GLU A 1 73 ? -15.004 -9.862 9.203 1.00 96.00 73 GLU A N 1
ATOM 563 C CA . GLU A 1 73 ? -14.701 -10.350 7.856 1.00 96.00 73 GLU A CA 1
ATOM 564 C C . GLU A 1 73 ? -14.827 -9.244 6.804 1.00 96.00 73 GLU A C 1
ATOM 566 O O . GLU A 1 73 ? -15.814 -8.508 6.747 1.00 96.00 73 GLU A O 1
ATOM 571 N N . TYR A 1 74 ? -13.836 -9.154 5.919 1.00 95.06 74 TYR A N 1
ATOM 572 C CA . TYR A 1 74 ? -13.867 -8.266 4.763 1.00 95.06 74 TYR A CA 1
ATOM 573 C C . TYR A 1 74 ? -13.098 -8.869 3.591 1.00 95.06 74 TYR A C 1
ATOM 575 O O . TYR A 1 74 ? -12.206 -9.701 3.751 1.00 95.06 74 TYR A O 1
ATOM 583 N N . TYR A 1 75 ? -13.429 -8.395 2.394 1.00 91.94 75 TYR A N 1
ATOM 584 C CA . TYR A 1 75 ? -12.764 -8.772 1.155 1.00 91.94 75 TYR A CA 1
ATOM 585 C C . TYR A 1 75 ? -12.023 -7.562 0.597 1.00 91.94 75 TYR A C 1
ATOM 587 O O . TYR A 1 75 ? -12.545 -6.448 0.606 1.00 91.94 75 TYR A O 1
ATOM 595 N N . SER A 1 76 ? -10.812 -7.777 0.093 1.00 92.56 76 SER A N 1
ATOM 596 C CA . SER A 1 76 ? -9.980 -6.720 -0.479 1.00 92.56 76 SER A CA 1
ATOM 597 C C . SER A 1 76 ? -9.166 -7.252 -1.655 1.00 92.56 76 SER A C 1
ATOM 599 O O . SER A 1 76 ? -8.832 -8.433 -1.702 1.00 92.56 76 SER A O 1
ATOM 601 N N . LEU A 1 77 ? -8.848 -6.366 -2.602 1.00 91.38 77 LEU A N 1
ATOM 602 C CA . LEU A 1 77 ? -7.972 -6.664 -3.742 1.00 91.38 77 LEU A CA 1
ATOM 603 C C . LEU A 1 77 ? -6.489 -6.707 -3.347 1.00 91.38 77 LEU A C 1
ATOM 605 O O . LEU A 1 77 ? -5.689 -7.338 -4.026 1.00 91.38 77 LEU A O 1
ATOM 609 N N . SER A 1 78 ? -6.127 -6.019 -2.266 1.00 92.94 78 SER A N 1
ATOM 610 C CA . SER A 1 78 ? -4.777 -5.984 -1.699 1.00 92.94 78 SER A CA 1
ATOM 611 C C . SER A 1 78 ? -4.839 -6.344 -0.216 1.00 92.94 78 SER A C 1
ATOM 613 O O . SER A 1 78 ? -5.873 -6.165 0.437 1.00 92.94 78 SER A O 1
ATOM 615 N N . ALA A 1 79 ? -3.749 -6.879 0.325 1.00 94.44 79 ALA A N 1
ATOM 616 C CA . ALA A 1 79 ? -3.663 -7.184 1.743 1.00 94.44 79 ALA A CA 1
ATOM 617 C C . ALA A 1 79 ? -3.379 -5.918 2.572 1.00 94.44 79 ALA A C 1
ATOM 619 O O . ALA A 1 79 ? -2.906 -4.899 2.070 1.00 94.44 79 ALA A O 1
ATOM 620 N N . SER A 1 80 ? -3.686 -5.992 3.867 1.00 97.31 80 SER A N 1
ATOM 621 C CA . SER A 1 80 ? -3.309 -4.949 4.821 1.00 97.31 80 SER A CA 1
ATOM 622 C C . SER A 1 80 ? -1.788 -4.873 4.980 1.00 97.31 80 SER A C 1
ATOM 624 O O . SER A 1 80 ? -1.119 -5.902 5.099 1.00 97.31 80 SER A O 1
ATOM 626 N N . LEU A 1 81 ? -1.256 -3.656 5.097 1.00 97.69 81 LEU A N 1
ATOM 627 C CA . LEU A 1 81 ? 0.147 -3.410 5.430 1.00 97.69 81 LEU A CA 1
ATOM 628 C C . LEU A 1 81 ? 0.501 -3.927 6.834 1.00 97.69 81 LEU A C 1
ATOM 630 O O . LEU A 1 81 ? 1.622 -4.377 7.050 1.00 97.69 81 LEU A O 1
ATOM 634 N N . THR A 1 82 ? -0.451 -3.955 7.777 1.00 96.31 82 THR A N 1
ATOM 635 C CA . THR A 1 82 ? -0.228 -4.516 9.129 1.00 96.31 82 THR A CA 1
ATOM 636 C C . THR A 1 82 ? -0.051 -6.031 9.126 1.00 96.31 82 THR A C 1
ATOM 638 O O . THR A 1 82 ? 0.523 -6.586 10.057 1.00 96.31 82 THR A O 1
ATOM 641 N N . ARG A 1 83 ? -0.511 -6.709 8.068 1.00 93.94 83 ARG A N 1
ATOM 642 C CA . ARG A 1 83 ? -0.327 -8.153 7.870 1.00 93.94 83 ARG A CA 1
ATOM 643 C C . ARG A 1 83 ? 0.929 -8.483 7.059 1.00 93.94 83 ARG A C 1
ATOM 645 O O . ARG A 1 83 ? 1.094 -9.624 6.643 1.00 93.94 83 ARG A O 1
ATOM 652 N N . GLY A 1 84 ? 1.803 -7.500 6.829 1.00 90.50 84 GLY A N 1
ATOM 653 C CA . GLY A 1 84 ? 3.055 -7.697 6.103 1.00 90.50 84 GLY A CA 1
ATOM 654 C C . GLY A 1 84 ? 2.875 -7.867 4.596 1.00 90.50 84 GLY A C 1
ATOM 655 O O . GLY A 1 84 ? 3.668 -8.573 3.986 1.00 90.50 84 GLY A O 1
ATOM 656 N N . HIS A 1 85 ? 1.850 -7.245 3.996 1.00 93.75 85 HIS A N 1
ATOM 657 C CA . HIS A 1 85 ? 1.758 -7.148 2.538 1.00 93.75 85 HIS A CA 1
ATOM 658 C C . HIS A 1 85 ? 3.054 -6.564 1.976 1.00 93.75 85 HIS A C 1
ATOM 660 O O . HIS A 1 85 ? 3.463 -5.497 2.414 1.00 93.75 85 HIS A O 1
ATOM 666 N N . ASP A 1 86 ? 3.694 -7.255 1.044 1.00 93.06 86 ASP A N 1
ATOM 667 C CA . ASP A 1 86 ? 5.098 -7.061 0.670 1.00 93.06 86 ASP A CA 1
ATOM 668 C C . ASP A 1 86 ? 5.293 -6.579 -0.775 1.00 93.06 86 ASP A C 1
ATOM 670 O O . ASP A 1 86 ? 6.426 -6.360 -1.212 1.00 93.06 86 ASP A O 1
ATOM 674 N N . MET A 1 87 ? 4.200 -6.380 -1.519 1.00 93.69 87 MET A N 1
ATOM 675 C CA . MET A 1 87 ? 4.249 -5.955 -2.912 1.00 93.69 87 MET A CA 1
ATOM 676 C C . MET A 1 87 ? 3.045 -5.101 -3.311 1.00 93.69 87 MET A C 1
ATOM 678 O O . MET A 1 87 ? 1.899 -5.528 -3.225 1.00 93.69 87 MET A O 1
ATOM 682 N N . GLY A 1 88 ? 3.301 -3.919 -3.862 1.00 94.38 88 GLY A N 1
ATOM 683 C CA . GLY A 1 88 ? 2.302 -3.060 -4.491 1.00 94.38 88 GLY A CA 1
ATOM 684 C C . GLY A 1 88 ? 2.447 -3.032 -6.009 1.00 94.38 88 GLY A C 1
ATOM 685 O O . GLY A 1 88 ? 3.554 -3.124 -6.530 1.00 94.38 88 GLY A O 1
ATOM 686 N N . ALA A 1 89 ? 1.341 -2.861 -6.733 1.00 93.75 89 ALA A N 1
ATOM 687 C CA . ALA A 1 89 ? 1.377 -2.574 -8.164 1.00 93.75 89 ALA A CA 1
ATOM 688 C C . ALA A 1 89 ? 0.229 -1.654 -8.591 1.00 93.75 89 ALA A C 1
ATOM 690 O O . ALA A 1 89 ? -0.853 -1.661 -7.997 1.00 93.75 89 ALA A O 1
ATOM 691 N N . ASN A 1 90 ? 0.474 -0.861 -9.631 1.00 90.62 90 ASN A N 1
ATOM 692 C CA . ASN A 1 90 ? -0.537 -0.066 -10.320 1.00 90.62 90 ASN A CA 1
ATOM 693 C C . ASN A 1 90 ? -0.536 -0.395 -11.831 1.00 90.62 90 ASN A C 1
ATOM 695 O O . ASN A 1 90 ? -0.260 -1.527 -12.229 1.00 90.62 90 ASN A O 1
ATOM 699 N N . HIS A 1 91 ? -0.933 0.543 -12.692 1.00 88.06 91 HIS A N 1
ATOM 700 C CA . HIS A 1 91 ? -0.952 0.313 -14.138 1.00 88.06 91 HIS A CA 1
ATOM 701 C C . HIS A 1 91 ? 0.433 0.426 -14.809 1.00 88.06 91 HIS A C 1
ATOM 703 O O . HIS A 1 91 ? 0.600 -0.133 -15.889 1.00 88.06 91 HIS A O 1
ATOM 709 N N . GLU A 1 92 ? 1.403 1.098 -14.179 1.00 91.31 92 GLU A N 1
ATOM 710 C CA . GLU A 1 92 ? 2.737 1.412 -14.723 1.00 91.31 92 GLU A CA 1
ATOM 711 C C . GLU A 1 92 ? 3.889 0.845 -13.874 1.00 91.31 92 GLU A C 1
ATOM 713 O O . GLU A 1 92 ? 4.922 0.464 -14.424 1.00 91.31 92 GLU A O 1
ATOM 718 N N . LEU A 1 93 ? 3.719 0.743 -12.553 1.00 94.31 93 LEU A N 1
ATOM 719 C CA . LEU A 1 93 ? 4.779 0.446 -11.590 1.00 94.31 93 LEU A CA 1
ATOM 720 C C . LEU A 1 93 ?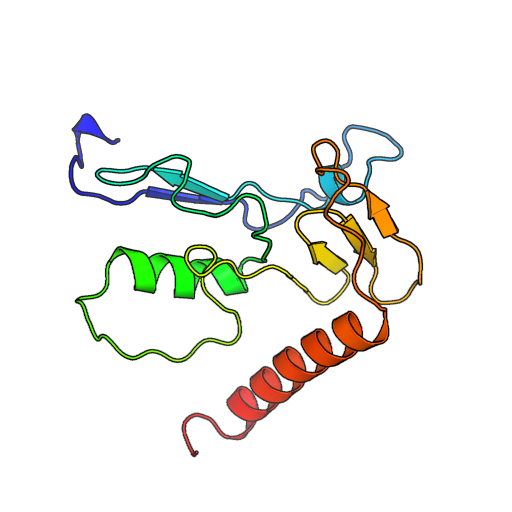 4.432 -0.733 -10.676 1.00 94.31 93 LEU A C 1
ATOM 722 O O . LEU A 1 93 ? 3.262 -0.974 -10.360 1.00 94.31 93 LEU A O 1
ATOM 726 N N . TRP A 1 94 ? 5.472 -1.403 -10.190 1.00 94.94 94 TRP A N 1
ATOM 727 C CA . TRP A 1 94 ? 5.446 -2.314 -9.047 1.00 94.94 94 TRP A CA 1
ATOM 728 C C . TRP A 1 94 ? 6.450 -1.848 -7.988 1.00 94.94 94 TRP A C 1
ATOM 730 O O . TRP A 1 94 ? 7.437 -1.190 -8.315 1.00 94.94 94 TRP A O 1
ATOM 740 N N . ILE A 1 95 ? 6.209 -2.182 -6.722 1.00 95.12 95 ILE A N 1
ATOM 741 C CA . ILE A 1 95 ? 7.076 -1.832 -5.592 1.00 95.12 95 ILE A CA 1
ATOM 742 C C . ILE A 1 95 ? 7.089 -2.943 -4.541 1.00 95.12 95 ILE A C 1
ATOM 744 O O . ILE A 1 95 ? 6.077 -3.594 -4.302 1.00 95.12 95 ILE A O 1
ATOM 748 N N . THR A 1 96 ? 8.231 -3.125 -3.893 1.00 94.75 96 THR A N 1
ATOM 749 C CA . THR A 1 96 ? 8.456 -3.960 -2.704 1.00 94.75 96 THR A CA 1
ATOM 750 C C . THR A 1 96 ? 9.221 -3.148 -1.659 1.00 94.75 96 THR A C 1
ATOM 752 O O . THR A 1 96 ? 9.614 -2.015 -1.931 1.00 94.75 96 THR A O 1
ATOM 755 N N . ALA A 1 97 ? 9.507 -3.720 -0.487 1.00 92.94 97 ALA A N 1
ATOM 756 C CA . ALA A 1 97 ? 10.360 -3.059 0.507 1.00 92.94 97 ALA A CA 1
ATOM 757 C C . ALA A 1 97 ? 11.796 -2.784 0.009 1.00 92.94 97 ALA A C 1
ATOM 759 O O . ALA A 1 97 ? 12.494 -1.933 0.559 1.00 92.94 97 ALA A O 1
ATOM 760 N N . GLY A 1 98 ? 12.254 -3.513 -1.016 1.00 93.62 98 GLY A N 1
ATOM 761 C CA . GLY A 1 98 ? 13.614 -3.401 -1.543 1.00 93.62 98 GLY A CA 1
ATOM 762 C C . GLY A 1 98 ? 13.737 -2.618 -2.845 1.00 93.62 98 GLY A C 1
ATOM 763 O O . GLY A 1 98 ? 14.782 -2.026 -3.123 1.00 93.62 98 GLY A O 1
ATOM 764 N N . SER A 1 99 ? 12.705 -2.646 -3.684 1.00 94.44 99 SER A N 1
ATOM 765 C CA . SER A 1 99 ? 12.830 -2.208 -5.076 1.00 94.44 99 SER A CA 1
ATOM 766 C C . SER A 1 99 ? 11.524 -1.693 -5.659 1.00 94.44 99 SER A C 1
ATOM 76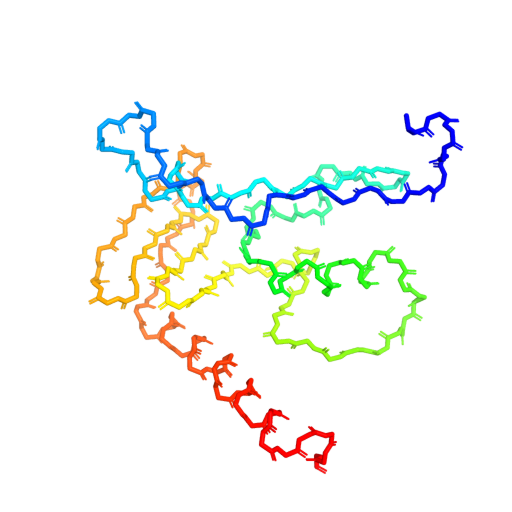8 O O . SER A 1 99 ? 10.445 -2.139 -5.269 1.00 94.44 99 SER A O 1
ATOM 770 N N . ILE A 1 100 ? 11.646 -0.807 -6.642 1.00 95.31 100 ILE A N 1
ATOM 771 C CA . ILE A 1 100 ? 10.564 -0.290 -7.482 1.00 95.31 100 ILE A CA 1
ATOM 772 C C . ILE A 1 100 ? 10.930 -0.502 -8.953 1.00 95.31 100 ILE A C 1
ATOM 774 O O . ILE A 1 100 ? 12.098 -0.414 -9.325 1.00 95.31 100 ILE A O 1
ATOM 778 N N . GLY A 1 101 ? 9.956 -0.779 -9.812 1.00 94.69 101 GLY A N 1
ATOM 779 C CA . GLY A 1 101 ? 10.212 -0.951 -11.241 1.00 94.69 101 GLY A CA 1
ATOM 780 C C . GLY A 1 101 ? 8.991 -0.669 -12.098 1.00 94.69 101 GLY A C 1
ATOM 781 O O . GLY A 1 101 ? 7.866 -0.597 -11.601 1.00 94.69 101 GLY A O 1
ATOM 782 N N . LYS A 1 102 ? 9.220 -0.508 -13.403 1.00 93.69 102 LYS A N 1
ATOM 783 C CA . LYS A 1 102 ? 8.144 -0.390 -14.395 1.00 93.69 102 LYS A CA 1
ATOM 784 C C . LYS A 1 102 ? 7.650 -1.768 -14.819 1.00 93.69 102 LYS A C 1
ATOM 786 O O . LYS A 1 102 ? 8.424 -2.720 -14.841 1.00 93.69 102 LYS A O 1
ATOM 791 N N . LEU A 1 103 ? 6.372 -1.888 -15.174 1.00 90.00 103 LEU A N 1
ATOM 792 C CA . LEU A 1 103 ? 5.789 -3.175 -15.584 1.00 90.00 103 LEU A CA 1
ATOM 793 C C . LEU A 1 103 ? 6.242 -3.627 -16.981 1.00 90.00 103 LEU A C 1
ATOM 795 O O . LEU A 1 103 ? 6.325 -4.823 -17.258 1.00 90.00 103 LEU A O 1
ATOM 799 N N . ASP A 1 104 ? 6.495 -2.679 -17.878 1.00 87.50 104 ASP A N 1
ATOM 800 C CA . ASP A 1 104 ? 6.802 -2.918 -19.291 1.00 87.50 104 ASP A CA 1
ATOM 801 C C . ASP A 1 104 ? 8.293 -3.176 -19.558 1.00 87.50 104 ASP A C 1
ATOM 803 O O . ASP A 1 104 ? 8.657 -3.681 -20.623 1.00 87.50 104 ASP A O 1
ATOM 807 N N . THR A 1 105 ? 9.159 -2.908 -18.579 1.00 87.12 105 THR A N 1
ATOM 808 C CA . THR A 1 105 ? 10.606 -3.122 -18.685 1.00 87.12 105 THR A CA 1
ATOM 809 C C . THR A 1 105 ? 11.111 -4.063 -17.591 1.00 87.12 105 THR A C 1
ATOM 811 O O . THR A 1 105 ? 10.532 -4.120 -16.511 1.00 87.12 105 THR A O 1
ATOM 814 N N . PRO A 1 106 ? 12.217 -4.793 -17.817 1.00 81.62 106 PRO A N 1
ATOM 815 C CA . PRO A 1 106 ? 12.864 -5.558 -16.753 1.00 81.62 106 PRO A CA 1
ATOM 816 C C . PRO A 1 106 ? 13.651 -4.673 -15.769 1.00 81.62 106 PRO A C 1
ATOM 818 O O . PRO A 1 106 ? 14.231 -5.203 -14.827 1.00 81.62 106 PRO A O 1
ATOM 821 N N . ALA A 1 107 ? 13.735 -3.359 -16.002 1.00 83.88 107 ALA A N 1
ATOM 822 C CA . ALA A 1 107 ? 14.528 -2.463 -15.176 1.00 83.88 107 ALA A CA 1
ATOM 823 C C . ALA A 1 107 ? 13.831 -2.175 -13.838 1.00 83.88 107 ALA A C 1
ATOM 825 O O . ALA A 1 107 ? 12.631 -1.890 -13.784 1.00 83.88 107 ALA A O 1
ATOM 826 N N . SER A 1 108 ? 14.619 -2.212 -12.766 1.00 92.38 108 SER A N 1
ATOM 827 C CA . SER A 1 108 ? 14.206 -1.859 -11.411 1.00 92.38 108 SER A CA 1
ATOM 828 C C . SER A 1 108 ? 15.273 -1.022 -10.728 1.00 92.38 108 SER A C 1
ATOM 830 O O . SER A 1 108 ? 16.464 -1.171 -11.003 1.00 92.38 108 SER A O 1
ATOM 832 N N . GLU A 1 109 ? 14.841 -0.203 -9.787 1.00 93.69 109 GLU A N 1
ATOM 833 C CA . GLU A 1 109 ? 15.684 0.629 -8.944 1.00 93.69 109 GLU A CA 1
ATOM 834 C C . GLU A 1 109 ? 15.588 0.149 -7.497 1.00 93.69 109 GLU A C 1
ATOM 836 O O . GLU A 1 109 ? 14.526 -0.268 -7.024 1.00 93.69 109 GLU A O 1
ATOM 841 N N . GLN A 1 110 ? 16.714 0.201 -6.792 1.00 93.31 110 GLN A N 1
ATOM 842 C CA . GLN A 1 110 ? 16.770 -0.089 -5.368 1.00 93.31 110 GLN A CA 1
ATOM 843 C C . GLN A 1 110 ? 16.229 1.111 -4.577 1.00 93.31 110 GLN A C 1
ATOM 845 O O . GLN A 1 110 ? 16.540 2.256 -4.903 1.00 93.31 110 GLN A O 1
ATOM 850 N N . LEU A 1 111 ? 15.428 0.863 -3.536 1.00 92.56 111 LEU A N 1
ATOM 851 C CA . LEU A 1 111 ? 14.930 1.949 -2.688 1.00 92.56 111 LEU A CA 1
ATOM 852 C C . LEU A 1 111 ? 16.056 2.519 -1.797 1.00 92.56 111 LEU A C 1
ATOM 854 O O . LEU A 1 111 ? 16.875 1.725 -1.317 1.00 92.56 111 LEU A O 1
ATOM 858 N N . PRO A 1 112 ? 16.076 3.847 -1.525 1.00 85.44 112 PRO A N 1
ATOM 859 C CA . PRO A 1 112 ? 17.169 4.523 -0.809 1.00 85.44 112 PRO A CA 1
ATOM 860 C C . PRO A 1 112 ? 17.562 3.894 0.537 1.00 85.44 112 PRO A C 1
ATOM 862 O O . PRO A 1 112 ? 18.746 3.810 0.843 1.00 85.44 112 PRO A O 1
ATOM 865 N N . ASP A 1 113 ? 16.583 3.387 1.295 1.00 80.31 113 ASP A N 1
ATOM 866 C CA . ASP A 1 113 ? 16.779 2.774 2.619 1.00 80.31 113 ASP A CA 1
ATOM 867 C C . ASP A 1 113 ? 16.520 1.256 2.625 1.00 80.31 113 ASP A C 1
ATOM 869 O O . ASP A 1 113 ? 16.260 0.650 3.671 1.00 80.31 113 ASP A O 1
ATOM 873 N N . SER A 1 114 ? 16.547 0.610 1.455 1.00 79.88 114 SER A N 1
ATOM 874 C CA . SER A 1 114 ? 16.309 -0.834 1.385 1.00 79.88 114 SER A CA 1
ATOM 875 C C . SER A 1 114 ? 17.380 -1.617 2.146 1.00 79.88 114 SER A C 1
ATOM 877 O O . SER A 1 114 ? 18.588 -1.467 1.942 1.00 79.88 114 SER A O 1
ATOM 879 N N . LYS A 1 115 ? 16.935 -2.530 3.012 1.00 76.56 115 LYS A N 1
ATOM 880 C CA . LYS A 1 115 ? 17.834 -3.521 3.608 1.00 76.56 115 LYS A CA 1
ATOM 881 C C . LYS A 1 115 ? 18.283 -4.493 2.518 1.00 76.56 115 LYS A C 1
ATOM 883 O O . LYS A 1 115 ? 17.463 -4.964 1.732 1.00 76.56 115 LYS A O 1
ATOM 888 N N . THR A 1 116 ? 19.563 -4.864 2.526 1.00 62.31 116 THR A N 1
ATOM 889 C CA . THR A 1 116 ? 20.177 -5.791 1.552 1.00 62.31 116 THR A CA 1
ATOM 890 C C . THR A 1 116 ? 19.501 -7.167 1.477 1.00 62.31 116 THR A C 1
ATOM 892 O O . THR A 1 116 ? 19.712 -7.899 0.517 1.00 62.31 116 THR A O 1
ATOM 895 N N . SER A 1 117 ? 18.671 -7.520 2.462 1.00 72.31 117 SER A N 1
ATOM 896 C CA . SER A 1 117 ? 17.878 -8.751 2.496 1.00 72.31 117 SER A CA 1
ATOM 897 C C . SER A 1 117 ? 16.644 -8.751 1.585 1.00 72.31 117 SER A C 1
ATOM 899 O O . SER A 1 117 ? 16.039 -9.807 1.417 1.00 72.31 117 SER A O 1
ATOM 901 N N . TYR A 1 118 ? 16.231 -7.611 1.025 1.00 76.69 118 TYR A N 1
ATOM 902 C CA . TYR A 1 118 ? 15.054 -7.523 0.156 1.00 76.69 118 TYR A CA 1
ATOM 903 C C . TYR A 1 118 ? 15.471 -7.540 -1.315 1.00 76.69 118 TYR A C 1
ATOM 905 O O . TYR A 1 118 ? 15.655 -6.495 -1.936 1.00 76.69 118 TYR A O 1
ATOM 913 N N . SER A 1 119 ? 15.643 -8.736 -1.881 1.00 73.62 119 SER A N 1
ATOM 914 C CA . SER A 1 119 ? 15.854 -8.883 -3.323 1.00 73.62 119 SER A CA 1
ATOM 915 C C . SER A 1 119 ? 14.560 -8.619 -4.090 1.00 73.62 119 SER A C 1
ATOM 917 O O . SER A 1 119 ? 13.487 -9.031 -3.644 1.00 73.62 119 SER A O 1
ATOM 919 N N . ALA A 1 120 ? 14.669 -8.019 -5.276 1.00 79.38 120 ALA A N 1
ATOM 920 C CA . ALA A 1 120 ? 13.535 -7.870 -6.180 1.00 79.38 120 ALA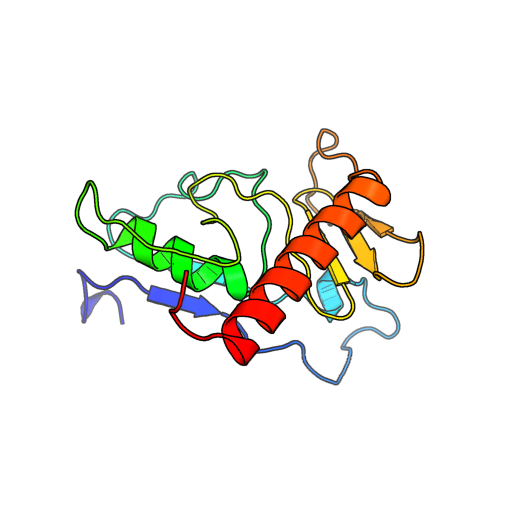 A CA 1
ATOM 921 C C . ALA A 1 120 ? 12.884 -9.240 -6.478 1.00 79.38 120 ALA A C 1
ATOM 923 O O . ALA A 1 120 ? 13.609 -10.209 -6.739 1.00 79.38 120 ALA A O 1
ATOM 924 N N . PRO A 1 121 ? 11.542 -9.348 -6.460 1.00 84.50 121 PRO A N 1
ATOM 925 C CA . PRO A 1 121 ? 10.866 -10.578 -6.846 1.00 84.50 121 PRO A CA 1
ATOM 926 C C . PRO A 1 121 ? 11.145 -10.932 -8.308 1.00 84.50 121 PRO A C 1
ATOM 928 O O . PRO A 1 121 ? 11.424 -10.067 -9.143 1.00 84.50 121 PRO A O 1
ATOM 931 N N . GLY A 1 122 ? 11.010 -12.215 -8.643 1.00 89.25 122 GLY A N 1
ATOM 932 C CA . GLY A 1 122 ? 11.062 -12.651 -10.034 1.00 89.25 122 GLY A CA 1
ATOM 933 C C . GLY A 1 122 ? 9.957 -11.993 -10.866 1.00 89.25 122 GLY A C 1
ATOM 934 O O . GLY A 1 122 ? 8.841 -11.780 -10.389 1.00 89.25 122 GLY A O 1
ATOM 935 N N . ARG A 1 123 ? 10.245 -11.714 -12.143 1.00 87.25 123 ARG A N 1
ATOM 936 C CA . ARG A 1 123 ? 9.286 -11.093 -13.076 1.00 87.25 123 ARG A CA 1
ATOM 937 C C . ARG A 1 123 ? 7.955 -11.847 -13.152 1.00 87.25 123 ARG A C 1
ATOM 939 O O . ARG A 1 123 ? 6.907 -11.222 -13.257 1.00 87.25 123 ARG A O 1
ATOM 946 N N . GLU A 1 124 ? 7.999 -13.174 -13.085 1.00 91.31 124 GLU A N 1
ATOM 947 C CA . GLU A 1 124 ? 6.807 -14.026 -13.088 1.00 91.31 124 GLU A CA 1
ATOM 948 C C . GLU A 1 124 ? 5.921 -13.783 -11.859 1.00 91.31 124 GLU A C 1
ATOM 950 O O . GLU A 1 124 ? 4.714 -13.618 -12.004 1.00 91.31 124 GLU A O 1
ATOM 955 N N . THR A 1 125 ? 6.512 -13.656 -10.667 1.00 91.50 125 THR A N 1
ATOM 956 C CA . THR A 1 125 ? 5.787 -13.342 -9.425 1.00 91.50 125 THR A CA 1
ATOM 957 C C . THR A 1 125 ? 5.097 -11.982 -9.507 1.00 91.50 125 THR A C 1
ATOM 959 O O . THR A 1 125 ? 3.927 -11.854 -9.144 1.00 91.50 125 THR A O 1
ATOM 962 N N . ILE A 1 126 ? 5.801 -10.975 -10.033 1.00 91.12 126 ILE A N 1
ATOM 963 C CA . ILE A 1 126 ? 5.254 -9.627 -10.240 1.00 91.12 126 ILE A CA 1
ATOM 964 C C . ILE A 1 126 ? 4.072 -9.686 -11.213 1.00 91.12 126 ILE A C 1
ATOM 966 O O . ILE A 1 126 ? 2.995 -9.165 -10.919 1.00 91.12 126 ILE A O 1
ATOM 970 N N . GLN A 1 127 ? 4.248 -10.365 -12.349 1.00 91.56 127 GLN A N 1
ATOM 971 C CA . GLN A 1 127 ? 3.215 -10.499 -13.372 1.00 91.56 127 GLN A CA 1
ATOM 972 C C . GLN A 1 127 ? 1.981 -11.235 -12.837 1.00 91.56 127 GLN A C 1
ATOM 974 O O . GLN A 1 127 ? 0.862 -10.754 -13.000 1.00 91.56 127 GLN A O 1
ATOM 979 N N . GLN A 1 128 ? 2.179 -12.347 -12.127 1.00 93.00 128 GLN A N 1
ATOM 980 C CA . GLN A 1 128 ? 1.095 -13.128 -11.537 1.00 93.00 128 GLN A CA 1
ATOM 981 C C . GLN A 1 128 ? 0.273 -12.304 -10.540 1.00 93.00 128 GLN A C 1
ATOM 983 O O . GLN A 1 128 ? -0.959 -12.377 -10.542 1.00 93.00 128 GLN A O 1
ATOM 988 N N . TYR A 1 129 ? 0.928 -11.493 -9.710 1.00 92.50 129 TYR A N 1
ATOM 989 C CA . TYR A 1 129 ? 0.247 -10.595 -8.779 1.00 92.50 129 TYR A CA 1
ATOM 990 C C . TYR A 1 129 ? -0.597 -9.540 -9.503 1.00 92.50 129 TYR A C 1
ATOM 992 O O . TYR A 1 129 ? -1.777 -9.359 -9.188 1.00 92.50 129 TYR A O 1
ATOM 1000 N N . ILE A 1 130 ? -0.019 -8.887 -10.511 1.00 92.00 130 ILE A N 1
ATOM 1001 C CA . ILE A 1 130 ? -0.701 -7.863 -11.311 1.00 92.00 130 ILE A CA 1
ATOM 1002 C C . ILE A 1 130 ? -1.919 -8.450 -12.020 1.00 92.00 130 ILE A C 1
ATOM 1004 O O . ILE A 1 130 ? -3.010 -7.874 -11.959 1.00 92.00 130 ILE A O 1
ATOM 1008 N N . ASP A 1 131 ? -1.748 -9.600 -12.667 1.00 93.56 131 ASP A N 1
ATOM 1009 C CA . ASP A 1 131 ? -2.821 -10.274 -13.390 1.00 93.56 131 ASP A CA 1
ATOM 1010 C C . ASP A 1 131 ? -3.933 -10.715 -12.442 1.00 93.56 131 ASP A C 1
ATOM 1012 O O . ASP A 1 131 ? -5.106 -10.550 -12.770 1.00 93.56 131 ASP A O 1
ATOM 1016 N N . SER A 1 132 ? -3.591 -11.167 -11.233 1.00 92.81 132 SER A N 1
ATOM 1017 C CA . SER A 1 132 ? -4.575 -11.534 -10.208 1.00 92.81 132 SER A CA 1
ATOM 1018 C C . SER A 1 132 ? -5.430 -10.338 -9.780 1.00 92.81 132 SER A C 1
ATOM 1020 O O . SER A 1 132 ? -6.661 -10.427 -9.784 1.00 92.81 132 SER A O 1
ATOM 1022 N N . ILE A 1 133 ? -4.808 -9.193 -9.470 1.00 92.50 133 ILE A N 1
ATOM 1023 C CA . ILE A 1 133 ? -5.542 -7.976 -9.084 1.00 92.50 133 ILE A CA 1
ATOM 1024 C C . ILE A 1 133 ? -6.419 -7.489 -10.236 1.00 92.50 133 ILE A C 1
ATOM 1026 O O . ILE A 1 133 ? -7.591 -7.165 -10.023 1.00 92.50 133 ILE A O 1
ATOM 1030 N N . ARG A 1 134 ? -5.882 -7.441 -11.459 1.00 92.06 134 ARG A N 1
ATOM 1031 C CA . ARG A 1 134 ? -6.617 -6.969 -12.643 1.00 92.06 134 ARG A CA 1
ATOM 1032 C C . ARG A 1 134 ? -7.781 -7.886 -12.990 1.00 92.06 134 ARG A C 1
ATOM 1034 O O . ARG A 1 134 ? -8.887 -7.391 -13.205 1.00 92.06 134 ARG A O 1
ATOM 1041 N N . ALA A 1 135 ? -7.560 -9.198 -13.001 1.00 93.75 135 ALA A N 1
ATOM 1042 C CA . ALA A 1 135 ? -8.597 -10.181 -13.288 1.00 93.75 135 ALA A CA 1
ATOM 1043 C C . ALA A 1 135 ? -9.734 -10.099 -12.266 1.00 93.75 135 ALA A C 1
ATOM 1045 O O . ALA A 1 135 ? -10.899 -10.025 -12.658 1.00 93.75 135 ALA A O 1
ATOM 1046 N N . LEU A 1 136 ? -9.411 -10.032 -10.969 1.00 92.00 136 LEU A N 1
ATOM 1047 C CA . LEU A 1 136 ? -10.420 -9.919 -9.916 1.00 92.00 136 LEU A CA 1
ATOM 1048 C C . LEU A 1 136 ? -11.168 -8.581 -9.981 1.00 92.00 136 LEU A C 1
ATOM 1050 O O . LEU A 1 136 ? -12.392 -8.558 -9.847 1.00 92.00 136 LEU A O 1
ATOM 1054 N N . SER A 1 137 ? -10.459 -7.480 -10.250 1.00 90.94 137 SER A N 1
ATOM 1055 C CA . SER A 1 137 ? -11.064 -6.153 -10.434 1.00 90.94 137 SER A CA 1
ATOM 1056 C C . SER A 1 137 ? -12.054 -6.153 -11.597 1.00 90.94 137 SER A C 1
ATOM 1058 O O . SER A 1 137 ? -13.197 -5.722 -11.446 1.00 90.94 137 SER A O 1
ATOM 1060 N N . TRP A 1 138 ? -11.647 -6.693 -12.748 1.00 93.06 138 TRP A N 1
ATOM 1061 C CA . TRP A 1 138 ? -12.504 -6.799 -13.925 1.00 93.06 138 TRP A CA 1
ATOM 1062 C C . TRP A 1 138 ? -13.713 -7.697 -13.675 1.00 93.06 138 TRP A C 1
ATOM 1064 O O . TRP A 1 138 ? -14.845 -7.335 -14.001 1.00 93.06 138 TRP A O 1
ATOM 1074 N N . TRP A 1 139 ? -13.494 -8.853 -13.049 1.00 92.56 139 TRP A N 1
ATOM 1075 C CA . TRP A 1 139 ? -14.569 -9.778 -12.723 1.00 92.56 139 TRP A CA 1
ATOM 1076 C C . TRP A 1 139 ? -15.592 -9.144 -11.773 1.00 92.56 139 TRP A C 1
ATOM 1078 O O . TRP A 1 139 ? -16.790 -9.302 -12.001 1.00 92.56 139 TRP A O 1
ATOM 1088 N N . ARG A 1 140 ? -15.151 -8.374 -10.768 1.00 90.06 140 ARG A N 1
ATOM 1089 C CA . ARG A 1 140 ? -16.044 -7.641 -9.853 1.00 90.06 140 ARG A CA 1
ATOM 1090 C C . ARG A 1 140 ? -16.840 -6.548 -10.559 1.00 90.06 140 ARG A C 1
ATOM 1092 O O . ARG A 1 140 ? -18.024 -6.409 -10.276 1.00 90.06 140 ARG A O 1
ATOM 1099 N N . ILE A 1 141 ? -16.240 -5.816 -11.498 1.00 91.44 141 ILE A N 1
ATOM 1100 C CA . ILE A 1 141 ? -16.965 -4.829 -12.319 1.00 91.44 141 ILE A CA 1
ATOM 1101 C C . ILE A 1 141 ? -18.030 -5.521 -13.177 1.00 91.44 141 ILE A C 1
ATOM 1103 O O . ILE A 1 141 ? -19.158 -5.044 -13.268 1.00 91.44 141 ILE A O 1
ATOM 1107 N N . LYS A 1 142 ? -17.685 -6.660 -13.786 1.00 94.38 142 LYS A N 1
ATOM 1108 C CA . LYS A 1 142 ? -18.576 -7.395 -14.688 1.00 94.38 142 LYS A CA 1
ATOM 1109 C C . LYS A 1 142 ? -19.724 -8.107 -13.961 1.00 94.38 142 LYS A C 1
ATOM 1111 O O . LYS A 1 142 ? -20.836 -8.117 -14.477 1.00 94.38 142 LYS A O 1
ATOM 1116 N N . ASN A 1 143 ? -19.454 -8.737 -12.817 1.00 9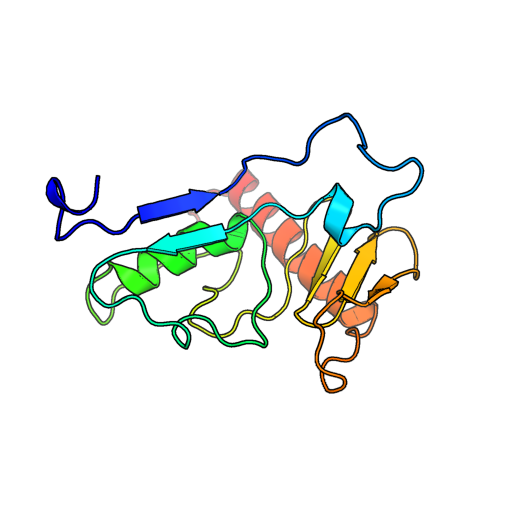2.69 143 ASN A N 1
ATOM 1117 C CA . ASN A 1 143 ? -20.385 -9.664 -12.153 1.00 92.69 143 ASN A CA 1
ATOM 1118 C C . ASN A 1 143 ? -20.897 -9.158 -10.790 1.00 92.69 143 ASN A C 1
ATOM 1120 O O . ASN A 1 143 ? -21.777 -9.771 -10.191 1.00 92.69 143 ASN A O 1
ATOM 1124 N N . GLY A 1 144 ? -20.368 -8.047 -10.274 1.00 86.12 144 GLY A N 1
ATOM 1125 C CA . GLY A 1 144 ? -20.783 -7.475 -8.996 1.00 86.12 144 GLY A CA 1
ATOM 1126 C C . GLY A 1 144 ? -20.474 -8.374 -7.791 1.00 86.12 144 GLY A C 1
ATOM 1127 O O . GLY A 1 144 ? -19.338 -8.810 -7.570 1.00 86.12 144 GLY A O 1
ATOM 1128 N N . GLN A 1 145 ? -21.492 -8.600 -6.958 1.00 80.88 145 GLN A N 1
ATOM 1129 C CA . GLN A 1 145 ? -21.390 -9.414 -5.741 1.00 80.88 145 GLN A CA 1
ATOM 1130 C C . GLN A 1 145 ? -21.724 -10.895 -5.960 1.00 80.88 145 GLN A C 1
ATOM 1132 O O . GLN A 1 145 ? -21.600 -11.670 -5.018 1.00 80.88 145 GLN A O 1
ATOM 1137 N N . SER A 1 146 ? -22.126 -11.291 -7.168 1.00 70.25 146 SER A N 1
ATOM 1138 C CA . SER A 1 146 ? -22.478 -12.674 -7.492 1.00 70.25 146 SER A CA 1
ATOM 1139 C C . SER A 1 146 ? -21.228 -13.554 -7.485 1.00 70.25 146 SER A C 1
ATOM 1141 O O . SER A 1 146 ? -20.495 -13.557 -8.468 1.00 70.25 146 SER A O 1
ATOM 1143 N N . ILE A 1 147 ? -20.973 -14.239 -6.366 1.00 59.25 147 ILE A N 1
ATOM 1144 C CA . ILE A 1 147 ? -19.960 -15.300 -6.227 1.00 59.25 147 ILE A CA 1
ATOM 1145 C C . ILE A 1 147 ? -20.620 -16.640 -6.533 1.00 59.25 147 ILE A C 1
ATOM 1147 O O . ILE A 1 147 ? -21.727 -16.868 -5.995 1.00 59.25 147 ILE A O 1
#

Radius of gyration: 16.81 Å; chains: 1; bounding box: 43×34×40 Å